Protein AF-A0A9D0BHY1-F1 (afdb_monomer_lite)

pLDDT: mean 90.16, std 8.57, range [44.62, 97.19]

Structure (mmCIF, N/CA/C/O backbone):
data_AF-A0A9D0BHY1-F1
#
_entry.id   AF-A0A9D0BHY1-F1
#
loop_
_atom_site.group_PDB
_atom_site.id
_atom_site.type_symbol
_atom_site.label_atom_id
_atom_site.label_alt_id
_atom_site.label_comp_id
_atom_site.label_asym_id
_atom_site.label_entity_id
_atom_site.label_seq_id
_atom_site.pdbx_PDB_ins_code
_atom_site.Cartn_x
_atom_site.Cartn_y
_atom_site.Cartn_z
_atom_site.occupancy
_atom_site.B_iso_or_equiv
_atom_site.auth_seq_id
_atom_site.auth_comp_id
_atom_site.auth_asym_id
_atom_site.auth_atom_id
_atom_site.pdbx_PDB_model_num
ATOM 1 N N . MET A 1 1 ? 7.995 20.878 -3.323 1.00 44.62 1 MET A N 1
ATOM 2 C CA . MET A 1 1 ? 7.857 20.192 -2.021 1.00 44.62 1 MET A CA 1
ATOM 3 C C . MET A 1 1 ? 6.375 19.839 -1.882 1.00 44.62 1 MET A C 1
ATOM 5 O O . MET A 1 1 ? 5.586 20.630 -2.365 1.00 44.62 1 MET A O 1
ATOM 9 N N . ASP A 1 2 ? 6.008 18.653 -1.381 1.00 61.88 2 ASP A N 1
ATOM 10 C CA . ASP A 1 2 ? 4.628 18.217 -1.016 1.00 61.88 2 ASP A CA 1
ATOM 11 C C . ASP A 1 2 ? 3.800 17.279 -1.917 1.00 61.88 2 ASP A C 1
ATOM 13 O O . ASP A 1 2 ? 2.764 16.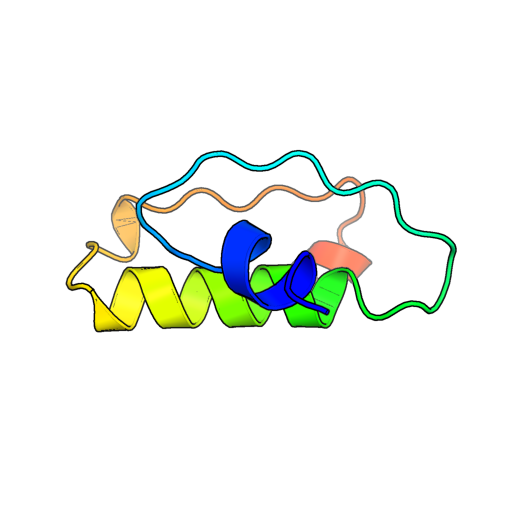795 -1.456 1.00 61.88 2 ASP A O 1
ATOM 17 N N . THR A 1 3 ? 4.226 16.880 -3.122 1.00 73.19 3 THR A N 1
ATOM 18 C CA . THR A 1 3 ? 3.455 15.882 -3.909 1.00 73.19 3 THR A CA 1
ATOM 19 C C . THR A 1 3 ? 3.366 14.527 -3.210 1.00 73.19 3 THR A C 1
ATOM 21 O O . THR A 1 3 ? 2.294 13.935 -3.146 1.00 73.19 3 THR A O 1
ATOM 24 N N . VAL A 1 4 ? 4.467 14.052 -2.623 1.00 81.69 4 VAL A N 1
ATOM 25 C CA . VAL A 1 4 ? 4.512 12.780 -1.880 1.00 81.69 4 VAL A CA 1
ATOM 26 C C . VAL A 1 4 ? 3.667 12.839 -0.607 1.00 81.69 4 VAL A C 1
ATOM 28 O O . VAL A 1 4 ? 2.929 11.901 -0.306 1.00 81.69 4 VAL A O 1
ATOM 31 N N . GLN A 1 5 ? 3.750 13.946 0.133 1.00 85.94 5 GLN A N 1
ATOM 32 C CA . GLN A 1 5 ? 2.988 14.147 1.364 1.00 85.94 5 GLN A CA 1
ATOM 33 C C . GLN A 1 5 ? 1.486 14.177 1.077 1.00 85.94 5 GLN A C 1
ATOM 35 O O . GLN A 1 5 ? 0.724 13.452 1.710 1.00 85.94 5 GLN A O 1
ATOM 40 N N . THR A 1 6 ? 1.083 14.935 0.058 1.00 89.62 6 THR A N 1
ATOM 41 C CA . THR A 1 6 ? -0.316 15.035 -0.370 1.00 89.62 6 THR A CA 1
ATOM 42 C C . THR A 1 6 ? -0.828 13.705 -0.916 1.00 89.62 6 THR A C 1
ATOM 44 O O . THR A 1 6 ? -1.923 13.282 -0.562 1.00 89.62 6 THR A O 1
ATOM 47 N N . ALA A 1 7 ? -0.035 13.005 -1.732 1.00 91.94 7 ALA A N 1
ATOM 48 C CA . ALA A 1 7 ? -0.447 11.741 -2.341 1.00 91.94 7 ALA A CA 1
ATOM 49 C C . ALA A 1 7 ? -0.560 10.579 -1.346 1.00 91.94 7 ALA A C 1
ATOM 51 O O . ALA A 1 7 ? -1.320 9.639 -1.573 1.00 91.94 7 ALA A O 1
ATOM 52 N N . SER A 1 8 ? 0.177 10.631 -0.238 1.00 94.12 8 SER A N 1
ATOM 53 C CA . SER A 1 8 ? 0.097 9.622 0.823 1.00 94.12 8 SER A CA 1
ATOM 54 C C . SER A 1 8 ? -0.861 10.004 1.955 1.00 94.12 8 SER A C 1
ATOM 56 O O . SER A 1 8 ? -1.069 9.192 2.855 1.00 94.12 8 SER A O 1
ATOM 58 N N . ALA A 1 9 ? -1.466 11.197 1.921 1.00 94.69 9 ALA A N 1
ATOM 59 C CA . ALA A 1 9 ? -2.459 11.613 2.903 1.00 94.69 9 ALA A CA 1
ATOM 60 C C . ALA A 1 9 ? -3.766 10.811 2.726 1.00 94.69 9 ALA A C 1
ATOM 62 O O . ALA A 1 9 ? -4.315 10.772 1.624 1.00 94.69 9 ALA A O 1
ATOM 63 N N . PRO A 1 10 ? -4.306 10.186 3.787 1.00 94.44 10 PRO A N 1
ATOM 64 C CA . PRO A 1 10 ? -5.440 9.265 3.669 1.00 94.44 10 PRO A CA 1
ATOM 65 C C . PRO A 1 10 ? -6.745 9.953 3.239 1.00 94.44 10 PRO A C 1
ATOM 67 O O . PRO A 1 10 ? -7.601 9.313 2.641 1.00 94.44 10 PRO A O 1
ATOM 70 N N . GLN A 1 11 ? -6.870 11.261 3.481 1.00 93.12 11 GLN A N 1
ATOM 71 C CA . GLN A 1 11 ? -8.090 12.042 3.234 1.00 93.12 11 GLN A CA 1
ATOM 72 C C . GLN A 1 11 ? -8.213 12.596 1.808 1.00 93.12 11 GLN A C 1
ATOM 74 O O . GLN A 1 11 ? -9.165 13.306 1.495 1.00 93.12 11 GLN A O 1
ATOM 79 N N . THR A 1 12 ? -7.241 12.323 0.941 1.00 92.25 12 THR A N 1
ATOM 80 C CA . THR A 1 12 ? -7.201 12.871 -0.417 1.00 92.25 12 THR A CA 1
ATOM 81 C C . THR A 1 12 ? -7.090 11.752 -1.437 1.00 92.25 12 THR A C 1
ATOM 83 O O . THR A 1 12 ? -6.377 10.771 -1.230 1.00 92.25 12 THR A O 1
ATOM 86 N N . ASN A 1 13 ? -7.763 11.915 -2.572 1.00 93.81 13 ASN A N 1
ATOM 87 C CA . ASN A 1 13 ? -7.472 11.126 -3.762 1.00 93.81 13 ASN A CA 1
ATOM 88 C C . ASN A 1 13 ? -6.320 11.790 -4.516 1.00 93.81 13 ASN A C 1
ATOM 90 O O . ASN A 1 13 ? -6.264 13.017 -4.612 1.00 93.81 13 ASN A O 1
ATOM 94 N N . ALA A 1 14 ? -5.400 10.990 -5.050 1.00 92.44 14 ALA A N 1
ATOM 95 C CA . ALA A 1 14 ? -4.223 11.503 -5.734 1.00 92.44 14 ALA A CA 1
ATOM 96 C C . ALA A 1 14 ? -3.869 10.660 -6.956 1.00 92.44 14 ALA A C 1
ATOM 98 O O . ALA A 1 14 ? -3.864 9.431 -6.900 1.00 92.44 14 ALA A O 1
ATOM 99 N N . THR A 1 15 ? -3.494 11.344 -8.032 1.00 92.12 15 THR A N 1
ATOM 100 C CA . THR A 1 15 ? -2.866 10.740 -9.206 1.00 92.12 15 THR A CA 1
ATOM 101 C C . THR A 1 15 ? -1.387 11.086 -9.179 1.00 92.12 15 THR A C 1
ATOM 103 O O . THR A 1 15 ? -1.023 12.258 -9.096 1.00 92.12 15 THR A O 1
ATOM 106 N N . VAL A 1 16 ? -0.523 10.073 -9.249 1.00 90.25 16 VAL A N 1
ATOM 107 C CA . VAL A 1 16 ? 0.931 10.262 -9.208 1.00 90.25 16 VAL A CA 1
ATOM 108 C C . VAL A 1 16 ? 1.537 9.812 -10.526 1.00 90.25 16 VAL A C 1
ATOM 110 O O . VAL A 1 16 ? 1.510 8.630 -10.865 1.00 90.25 16 VAL A O 1
ATOM 113 N N . MET A 1 17 ? 2.127 10.756 -11.255 1.00 90.69 17 MET A N 1
ATOM 114 C CA . MET A 1 17 ? 2.976 10.453 -12.402 1.00 90.69 17 MET A CA 1
ATOM 115 C C . MET A 1 17 ? 4.415 10.277 -11.908 1.00 90.69 17 MET A C 1
ATOM 117 O O . MET A 1 17 ? 4.958 11.155 -11.241 1.00 90.69 17 MET A O 1
ATOM 121 N N . ALA A 1 18 ? 5.018 9.119 -12.179 1.00 87.12 18 ALA A N 1
ATOM 122 C CA . ALA A 1 18 ? 6.317 8.763 -11.618 1.00 87.12 18 ALA A CA 1
ATOM 123 C C . ALA A 1 18 ? 7.098 7.795 -12.520 1.00 87.12 18 ALA A C 1
ATOM 125 O O . ALA A 1 18 ? 6.604 6.719 -12.881 1.00 87.12 18 ALA A O 1
ATOM 126 N N . SER A 1 19 ? 8.349 8.147 -12.820 1.00 89.94 19 SER A N 1
ATOM 127 C CA . SER A 1 19 ? 9.275 7.337 -13.622 1.00 89.94 19 SER A CA 1
ATOM 128 C C . SER A 1 19 ? 9.665 6.026 -12.926 1.00 89.94 19 SER A C 1
ATOM 130 O O . SER A 1 19 ? 9.385 5.797 -11.744 1.00 89.94 19 SER A O 1
ATOM 132 N N . ALA A 1 20 ? 10.283 5.099 -13.659 1.00 86.50 20 ALA A N 1
ATOM 133 C CA . ALA A 1 20 ? 10.852 3.892 -13.057 1.00 86.50 20 ALA A CA 1
ATOM 134 C C . ALA A 1 20 ? 11.873 4.257 -11.958 1.00 86.50 20 ALA A C 1
ATOM 136 O O . ALA A 1 20 ? 12.593 5.242 -12.083 1.00 86.50 20 ALA A O 1
ATOM 137 N N . GLY A 1 21 ? 11.898 3.493 -10.862 1.00 85.19 21 GLY A N 1
ATOM 138 C CA . GLY A 1 21 ? 12.854 3.695 -9.763 1.00 85.19 21 GLY A CA 1
ATOM 139 C C . GLY A 1 21 ? 12.580 4.874 -8.816 1.00 85.19 21 GLY A C 1
ATOM 140 O O . GLY A 1 21 ? 13.289 5.017 -7.831 1.00 85.19 21 GLY A O 1
ATOM 141 N N . THR A 1 22 ? 11.540 5.688 -9.025 1.00 86.75 22 THR A N 1
ATOM 142 C CA . THR A 1 22 ? 11.287 6.892 -8.201 1.00 86.75 22 THR A CA 1
ATOM 143 C C . THR A 1 22 ? 10.463 6.636 -6.927 1.00 86.75 22 THR A C 1
ATOM 145 O O . THR A 1 22 ? 9.797 7.541 -6.431 1.00 86.75 22 THR A O 1
ATOM 148 N N . GLY A 1 23 ? 10.432 5.400 -6.417 1.00 88.19 23 GLY A N 1
ATOM 149 C CA . GLY A 1 23 ? 9.796 5.089 -5.127 1.00 88.19 23 GLY A CA 1
ATOM 150 C C . GLY A 1 23 ? 8.263 4.965 -5.120 1.00 88.19 23 GLY A C 1
ATOM 151 O O . GLY A 1 23 ? 7.650 5.134 -4.070 1.00 88.19 23 GLY A O 1
ATOM 152 N N . LYS A 1 24 ? 7.614 4.640 -6.250 1.00 90.81 24 LYS A N 1
ATOM 153 C CA . LYS A 1 24 ? 6.147 4.430 -6.314 1.00 90.81 24 LYS 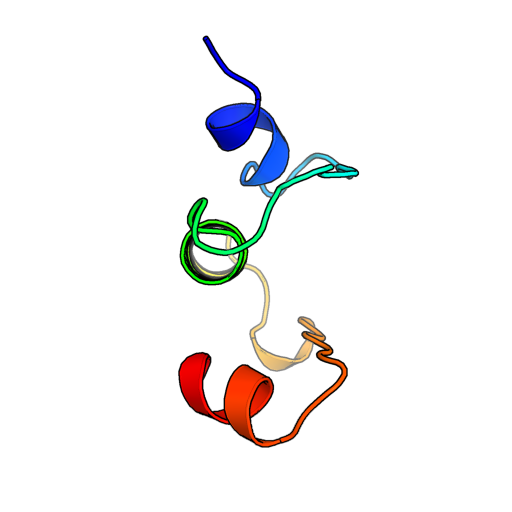A CA 1
ATOM 154 C C . LYS A 1 24 ? 5.637 3.392 -5.308 1.00 90.81 24 LYS A C 1
ATOM 156 O O . LYS A 1 24 ? 4.632 3.633 -4.648 1.00 90.81 24 LYS A O 1
ATOM 161 N N . THR A 1 25 ? 6.341 2.264 -5.182 1.00 90.25 25 THR A N 1
ATOM 162 C CA . THR A 1 25 ? 6.002 1.209 -4.215 1.00 90.25 25 THR A CA 1
ATOM 163 C C . THR A 1 25 ? 6.036 1.759 -2.793 1.00 90.25 25 THR A C 1
ATOM 165 O O . THR A 1 25 ? 5.060 1.634 -2.065 1.00 90.25 25 THR A O 1
ATOM 168 N N . TRP A 1 26 ? 7.109 2.469 -2.433 1.00 90.88 26 TRP A N 1
ATOM 169 C CA . TRP A 1 26 ? 7.245 3.103 -1.121 1.00 90.88 26 TRP A CA 1
ATOM 170 C C . TRP A 1 26 ? 6.126 4.116 -0.835 1.00 90.88 26 TRP A C 1
ATOM 172 O O . TRP A 1 26 ? 5.596 4.151 0.274 1.00 90.88 26 TRP A O 1
ATOM 182 N N . LEU A 1 27 ? 5.710 4.901 -1.835 1.00 92.94 27 LEU A N 1
ATOM 183 C CA . LEU A 1 27 ? 4.595 5.841 -1.698 1.00 92.94 27 LEU A CA 1
ATOM 184 C C . LEU A 1 27 ? 3.269 5.120 -1.414 1.00 92.94 27 LEU A C 1
ATOM 186 O O . LEU A 1 27 ? 2.525 5.546 -0.530 1.00 92.94 27 LEU A O 1
ATOM 190 N N . LEU A 1 28 ? 2.986 4.024 -2.127 1.00 92.69 28 LEU A N 1
ATOM 191 C CA . LEU A 1 28 ? 1.778 3.219 -1.918 1.00 92.69 28 LEU A CA 1
ATOM 192 C C . LEU A 1 28 ? 1.783 2.528 -0.547 1.00 92.69 28 LEU A C 1
ATOM 194 O O . LEU A 1 28 ? 0.779 2.597 0.159 1.00 92.69 28 LEU A O 1
ATOM 198 N N . VAL A 1 29 ? 2.918 1.963 -0.124 1.00 92.94 29 VAL A N 1
ATOM 199 C CA . VAL A 1 29 ? 3.084 1.375 1.220 1.00 92.94 29 VAL A CA 1
ATOM 200 C C . VAL A 1 29 ? 2.890 2.433 2.308 1.00 92.94 29 VAL A C 1
ATOM 202 O O . VAL A 1 29 ? 2.145 2.222 3.261 1.00 92.94 29 VAL A O 1
ATOM 205 N N . THR A 1 30 ? 3.482 3.617 2.142 1.00 94.31 30 THR A N 1
ATOM 206 C CA . THR A 1 30 ? 3.314 4.733 3.088 1.00 94.31 30 THR A CA 1
ATOM 207 C C . THR A 1 30 ? 1.851 5.165 3.188 1.00 94.31 30 THR A C 1
ATOM 209 O O . THR A 1 30 ? 1.361 5.439 4.284 1.00 94.31 30 THR A O 1
ATOM 212 N N . ARG A 1 31 ? 1.128 5.209 2.062 1.00 95.50 31 ARG A N 1
ATOM 213 C CA . ARG A 1 31 ? -0.308 5.513 2.052 1.00 95.50 31 ARG A CA 1
ATOM 214 C C . ARG A 1 31 ? -1.120 4.434 2.773 1.00 95.50 31 ARG A C 1
ATOM 216 O O . ARG A 1 31 ? -2.001 4.786 3.552 1.00 95.50 31 ARG A O 1
ATOM 223 N N . LEU A 1 32 ? -0.805 3.156 2.553 1.00 95.31 32 LEU A N 1
ATOM 224 C CA . LEU A 1 32 ? -1.444 2.032 3.243 1.00 95.31 32 LEU A CA 1
ATOM 225 C C . LEU A 1 32 ? -1.278 2.164 4.764 1.00 95.31 32 LEU A C 1
ATOM 227 O O . LEU A 1 32 ? -2.261 2.156 5.498 1.00 95.31 32 LEU A O 1
ATOM 231 N N . ILE A 1 33 ? -0.043 2.388 5.225 1.00 95.31 33 ILE A N 1
ATOM 232 C CA . ILE A 1 33 ? 0.269 2.589 6.647 1.00 95.31 33 ILE A CA 1
ATOM 233 C C . ILE A 1 33 ? -0.511 3.783 7.205 1.00 95.31 33 ILE A C 1
ATOM 235 O O . ILE A 1 33 ? -1.097 3.689 8.279 1.00 95.31 33 ILE A O 1
ATOM 239 N N . ARG A 1 34 ? -0.567 4.905 6.480 1.00 96.19 34 ARG A N 1
ATOM 240 C CA . ARG A 1 34 ? -1.318 6.091 6.917 1.00 96.19 34 ARG A CA 1
ATOM 241 C C . ARG A 1 34 ? -2.825 5.850 7.013 1.00 96.19 34 ARG A C 1
ATOM 243 O O . ARG A 1 34 ? -3.437 6.372 7.939 1.00 96.19 34 ARG A O 1
ATOM 250 N N . LEU A 1 35 ? -3.412 5.066 6.106 1.00 96.44 35 LEU A N 1
ATOM 251 C CA . LEU A 1 35 ? -4.820 4.661 6.191 1.00 96.44 35 LEU A CA 1
ATOM 252 C C . LEU A 1 35 ? -5.075 3.825 7.450 1.00 96.44 35 LEU A C 1
ATOM 254 O O . LEU A 1 35 ? -5.982 4.141 8.220 1.00 96.44 35 LEU A O 1
ATOM 258 N N . LEU A 1 36 ? -4.227 2.829 7.709 1.00 96.06 36 LEU A N 1
ATOM 259 C CA . LEU A 1 36 ? -4.319 1.985 8.903 1.00 96.06 36 LEU A CA 1
ATOM 260 C C . LEU A 1 36 ? -4.163 2.798 10.196 1.00 96.06 36 LEU A C 1
ATOM 262 O O . LEU A 1 36 ? -4.981 2.683 11.104 1.00 96.06 36 LEU A O 1
ATOM 266 N N . LEU A 1 37 ? -3.168 3.689 10.260 1.00 96.75 37 LEU A N 1
ATOM 267 C CA . LEU A 1 37 ? -2.965 4.592 11.399 1.00 96.75 37 LEU A CA 1
ATOM 268 C C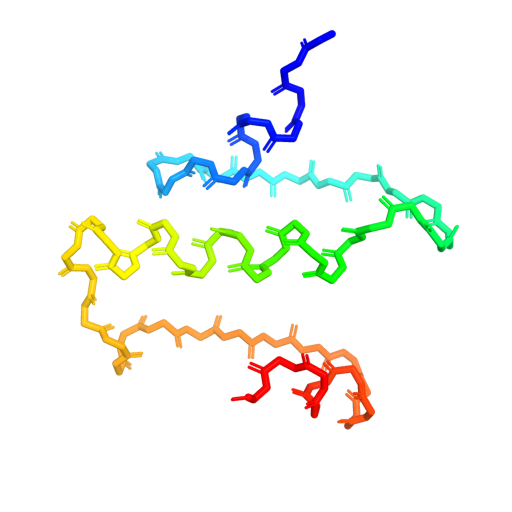 . LEU A 1 37 ? -4.120 5.587 11.586 1.00 96.75 37 LEU A C 1
ATOM 270 O O . LEU A 1 37 ? -4.339 6.059 12.697 1.00 96.75 37 LEU A O 1
ATOM 274 N N . SER A 1 38 ? -4.868 5.899 10.522 1.00 96.06 38 SER A N 1
ATOM 275 C CA . SER A 1 38 ? -6.090 6.709 10.603 1.00 96.06 38 SER A CA 1
ATOM 276 C C . SER A 1 38 ? -7.336 5.922 11.036 1.00 96.06 38 SER A C 1
ATOM 278 O O . SER A 1 38 ? -8.416 6.502 11.104 1.00 96.06 38 SER A O 1
ATOM 280 N N . GLY A 1 39 ? -7.194 4.629 11.351 1.00 96.69 39 GLY A N 1
ATOM 281 C CA . GLY A 1 39 ? -8.273 3.773 11.849 1.00 96.69 39 GLY A CA 1
ATOM 282 C C . GLY A 1 39 ? -9.071 3.051 10.764 1.00 96.69 39 GLY A C 1
ATOM 283 O O . GLY A 1 39 ? -10.151 2.542 11.054 1.00 96.69 39 GLY A O 1
ATOM 284 N N . ALA A 1 40 ? -8.577 3.005 9.523 1.00 97.00 40 ALA A N 1
ATOM 285 C CA . ALA A 1 40 ? -9.218 2.209 8.481 1.00 97.00 40 ALA A CA 1
ATOM 286 C C . ALA A 1 40 ? -9.159 0.713 8.836 1.00 97.00 40 ALA A C 1
ATOM 288 O O . ALA A 1 40 ? -8.098 0.202 9.197 1.00 97.00 40 ALA A O 1
ATOM 289 N N . ASP A 1 41 ? -10.287 0.011 8.690 1.00 97.19 41 ASP A N 1
ATOM 290 C CA . ASP A 1 41 ? -10.325 -1.453 8.747 1.00 97.19 41 ASP A CA 1
ATOM 291 C C . ASP A 1 41 ? -9.432 -2.018 7.625 1.00 97.19 41 ASP A C 1
ATOM 293 O O . ASP A 1 41 ? -9.670 -1.692 6.456 1.00 97.19 41 ASP A O 1
ATOM 297 N N . PRO A 1 42 ? -8.422 -2.857 7.929 1.00 95.19 42 PRO A N 1
ATOM 298 C CA . PRO A 1 42 ? -7.600 -3.499 6.908 1.00 95.19 42 PRO A CA 1
ATOM 299 C C . PRO A 1 42 ? -8.424 -4.208 5.825 1.00 95.19 42 PRO A C 1
ATOM 301 O O . PRO A 1 42 ? -8.063 -4.146 4.650 1.00 95.19 42 PRO A O 1
ATOM 304 N N . GLY A 1 43 ? -9.548 -4.834 6.196 1.00 96.88 43 GLY A N 1
ATOM 305 C CA . GLY A 1 43 ? -10.439 -5.526 5.260 1.00 96.88 43 GLY A CA 1
ATOM 306 C C . GLY A 1 43 ? -11.166 -4.594 4.284 1.00 96.88 43 GLY A C 1
ATOM 307 O O . GLY A 1 43 ? -11.647 -5.046 3.246 1.00 96.88 43 GLY A O 1
ATOM 308 N N . ALA A 1 44 ? -11.210 -3.292 4.577 1.00 96.06 44 ALA A N 1
ATOM 309 C CA . ALA A 1 44 ? -11.818 -2.272 3.729 1.00 96.06 44 ALA A CA 1
ATOM 310 C C . ALA A 1 44 ? -10.827 -1.632 2.734 1.00 96.06 44 ALA A C 1
ATOM 312 O O . ALA A 1 44 ? -11.225 -0.773 1.943 1.00 96.06 44 ALA A O 1
ATOM 313 N N . ILE A 1 45 ? -9.544 -2.021 2.749 1.00 95.38 45 ILE A N 1
ATOM 314 C CA . ILE A 1 45 ? -8.511 -1.454 1.874 1.00 95.38 45 ILE A CA 1
ATOM 315 C C . ILE A 1 45 ? -8.192 -2.423 0.730 1.00 95.38 45 ILE A C 1
ATOM 317 O O . ILE A 1 45 ? -7.664 -3.510 0.942 1.00 95.38 45 ILE A O 1
ATOM 321 N N . LEU A 1 46 ? -8.437 -1.990 -0.510 1.00 94.56 46 LEU A N 1
ATOM 322 C CA . LEU A 1 46 ? -8.050 -2.726 -1.714 1.00 94.56 46 LEU A CA 1
ATOM 323 C C . LEU A 1 46 ? -6.813 -2.091 -2.365 1.00 94.56 46 LEU A C 1
ATOM 325 O O . LEU A 1 46 ? -6.876 -0.975 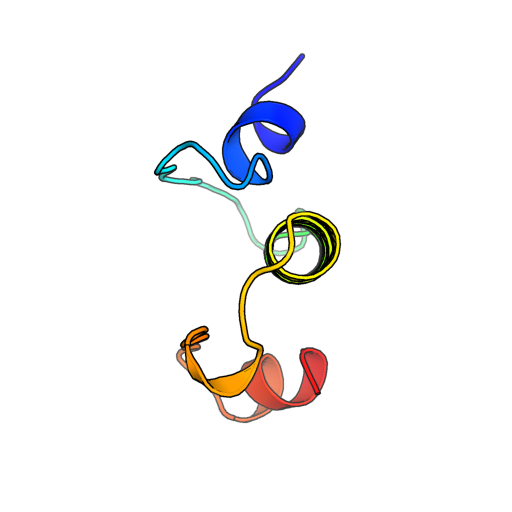-2.882 1.00 94.56 46 LEU A O 1
ATOM 329 N N . ALA A 1 47 ? -5.704 -2.831 -2.392 1.00 93.62 47 ALA A N 1
ATOM 330 C CA . ALA A 1 47 ? -4.508 -2.485 -3.155 1.00 93.62 47 ALA A CA 1
ATOM 331 C C . ALA A 1 47 ? -4.384 -3.396 -4.385 1.00 93.62 47 ALA A C 1
ATOM 333 O O . ALA A 1 47 ? -4.431 -4.619 -4.274 1.00 93.62 47 ALA A O 1
ATOM 334 N N . VAL A 1 48 ? -4.208 -2.802 -5.567 1.00 92.94 48 VAL A N 1
ATOM 335 C CA . VAL A 1 48 ? -4.088 -3.528 -6.840 1.00 92.94 48 VAL A CA 1
ATOM 336 C C . VAL A 1 48 ? -2.807 -3.139 -7.565 1.00 92.94 48 VAL A C 1
ATOM 338 O O . VAL A 1 48 ? -2.428 -1.970 -7.614 1.00 92.94 48 VAL A O 1
ATOM 341 N N . THR A 1 49 ? -2.136 -4.126 -8.154 1.00 92.19 49 THR A N 1
ATOM 342 C CA . THR A 1 49 ? -0.945 -3.919 -8.985 1.00 92.19 49 THR A CA 1
ATOM 343 C C . THR A 1 49 ? -1.028 -4.780 -10.243 1.00 92.19 49 THR A C 1
ATOM 345 O O . THR A 1 49 ? -1.738 -5.782 -10.284 1.00 92.19 49 THR A O 1
ATOM 348 N N . PHE A 1 50 ? -0.304 -4.389 -11.294 1.00 92.56 50 PHE A N 1
ATOM 349 C CA . PHE A 1 50 ? -0.357 -5.089 -12.581 1.00 92.56 50 PHE A CA 1
ATOM 350 C C . PHE A 1 50 ? 0.339 -6.461 -12.563 1.00 92.56 50 PHE A C 1
ATOM 352 O O . PHE A 1 50 ? 0.020 -7.331 -13.367 1.00 92.56 50 PHE A O 1
ATOM 359 N N . THR A 1 51 ? 1.305 -6.676 -11.663 1.00 92.50 51 THR A N 1
ATOM 360 C CA . THR A 1 51 ? 2.099 -7.913 -11.634 1.00 92.50 51 THR A CA 1
ATOM 361 C C . THR A 1 51 ? 2.089 -8.548 -10.255 1.00 92.50 51 THR A C 1
ATOM 3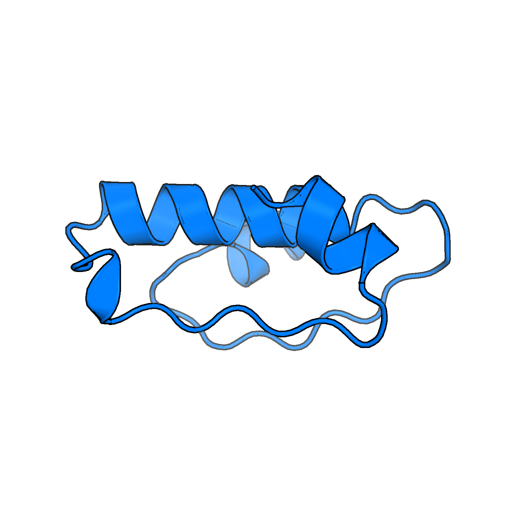63 O O . THR A 1 51 ? 2.130 -7.855 -9.242 1.00 92.50 51 THR A O 1
ATOM 366 N N . ARG A 1 52 ? 2.154 -9.883 -10.218 1.00 92.94 52 ARG A N 1
ATOM 367 C CA . ARG A 1 52 ? 2.304 -10.635 -8.962 1.00 92.94 52 ARG A CA 1
ATOM 368 C C . ARG A 1 52 ? 3.552 -10.231 -8.177 1.00 92.94 52 ARG A C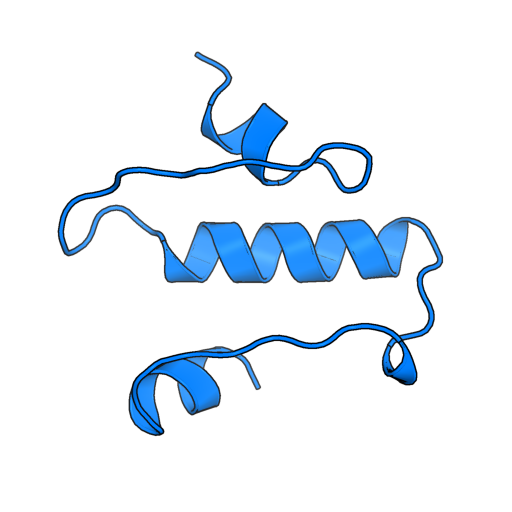 1
ATOM 370 O O . ARG A 1 52 ? 3.495 -10.172 -6.959 1.00 92.94 52 ARG A O 1
ATOM 377 N N . LYS A 1 53 ? 4.657 -9.920 -8.866 1.00 90.19 53 LYS A N 1
ATOM 378 C CA . LYS A 1 53 ? 5.896 -9.469 -8.217 1.00 90.19 53 LYS A CA 1
ATOM 379 C C . LYS A 1 53 ? 5.677 -8.167 -7.440 1.00 90.19 53 LYS A C 1
ATOM 381 O O . LYS A 1 53 ? 6.055 -8.094 -6.283 1.00 90.19 53 LYS A O 1
ATOM 386 N N . ALA A 1 54 ? 5.025 -7.178 -8.053 1.00 87.56 54 ALA A N 1
ATOM 387 C CA . ALA A 1 54 ? 4.745 -5.906 -7.389 1.00 87.56 54 ALA A CA 1
ATOM 388 C C . ALA A 1 54 ? 3.741 -6.053 -6.233 1.00 87.56 54 ALA A C 1
ATOM 390 O O . ALA A 1 54 ? 3.876 -5.364 -5.231 1.00 87.56 54 ALA A O 1
ATOM 391 N N . ALA A 1 55 ? 2.763 -6.959 -6.346 1.00 89.44 55 ALA A N 1
ATOM 392 C CA . ALA A 1 55 ? 1.869 -7.280 -5.232 1.00 89.44 55 ALA A CA 1
ATOM 393 C C . ALA A 1 55 ? 2.624 -7.924 -4.057 1.00 89.44 55 ALA A C 1
ATOM 395 O O . ALA A 1 55 ? 2.377 -7.571 -2.911 1.00 89.44 55 ALA A O 1
ATOM 396 N N . ALA A 1 56 ? 3.562 -8.834 -4.336 1.00 88.50 56 ALA A N 1
ATOM 397 C CA . ALA A 1 56 ? 4.362 -9.500 -3.309 1.00 88.50 56 ALA A CA 1
ATOM 398 C C . ALA A 1 56 ? 5.305 -8.540 -2.562 1.00 88.50 56 ALA A C 1
ATOM 400 O O . ALA A 1 56 ? 5.586 -8.759 -1.393 1.00 88.50 56 ALA A O 1
ATOM 401 N N . GLU A 1 57 ? 5.757 -7.453 -3.197 1.00 86.31 57 GLU A N 1
ATOM 402 C CA . GLU A 1 57 ? 6.521 -6.385 -2.524 1.00 86.31 57 GLU A CA 1
ATOM 403 C C . GLU A 1 57 ? 5.691 -5.595 -1.489 1.00 86.31 57 GLU A C 1
ATOM 405 O O . GLU A 1 57 ? 6.256 -4.789 -0.752 1.00 86.31 57 GLU A O 1
ATOM 410 N N . MET A 1 58 ? 4.364 -5.782 -1.454 1.00 82.75 58 MET A N 1
ATOM 411 C CA . MET A 1 58 ? 3.434 -5.070 -0.565 1.00 82.75 58 MET A CA 1
ATOM 412 C C . MET A 1 58 ? 2.836 -5.937 0.554 1.00 82.75 58 MET A C 1
ATOM 414 O O . MET A 1 58 ? 2.033 -5.414 1.327 1.00 82.75 58 MET A O 1
ATOM 418 N N . GLN A 1 59 ? 3.166 -7.232 0.609 1.00 75.94 59 GLN A N 1
ATOM 419 C CA . GLN A 1 59 ? 2.748 -8.141 1.687 1.00 75.94 59 GLN A CA 1
ATOM 420 C C . GLN A 1 59 ? 3.612 -7.949 2.933 1.00 75.94 59 GLN A C 1
ATOM 422 O O . GLN A 1 59 ? 3.039 -8.053 4.038 1.00 75.94 59 GLN A O 1
#

Radius of gyration: 11.72 Å; chains: 1; bounding box: 25×31×26 Å

Secondary structure (DSSP, 8-state):
--HHHHHH-TTS-------TTSSHHHHHHHHHHHHHHTT--GGG-----SSHHHHHTT-

Sequence (59 aa):
MDTVQTASAPQTNATVMASAGTGKTWLLVTRLIRLLLSGADPGAILAVTFTRKAAAEMQ

Foldseek 3Di:
DCLLVQCLAQVDDDDDDDDPPPCPLVSVLSSLVNCVVVPDDPVPDDDDDPDPVSVVSND